Protein AF-A0A096PC11-F1 (afdb_monomer_lite)

Radius of gyration: 23.63 Å; chains: 1; bounding box: 57×38×66 Å

Foldseek 3Di:
DDDDDDDDDPPDDPVNVVPADWDADPPPRDTHRDPVVSLVCCCPPFVAASPPRDTDPDNLVSLVVVLVVPDFDDAALQDRDTHSFPLRSQVCQQVLVDPLSRHPVLLLVLVVVCCVVPNDPPDDSPAWDAQPQPRDTDRGPSVVRSVCSRVVTPRDPVVVVSSVVSSNVPSVSSVVSPD

Secondary structure (DSSP, 8-state):
---------TTS-TTHHHHS--EEPTTT--EESSHHHHHHHHHHHH-B-TTT--B-SSHHHHHHHHGGGS---EEPSSSS-EESSHHHHHHHHHTT--TT---HHHHHHHHHHHHHHHSPTT---SS-EEPTTT--EESSHHHHHHHHTTSSS---GGGTHHHHHHHHHTHHHHHTT--

Structure (mmCIF, N/CA/C/O backbone):
data_AF-A0A096PC11-F1
#
_entry.id   AF-A0A096PC11-F1
#
loop_
_atom_site.group_PDB
_atom_site.id
_atom_site.type_symbol
_atom_site.label_atom_id
_atom_site.label_alt_id
_atom_site.label_comp_id
_atom_site.label_asym_id
_atom_site.label_entity_id
_atom_site.label_seq_id
_atom_site.pdbx_PDB_ins_code
_atom_site.Cartn_x
_atom_site.Cartn_y
_atom_site.Cartn_z
_atom_site.occupancy
_atom_site.B_iso_or_equiv
_atom_site.auth_seq_id
_atom_site.auth_comp_id
_atom_site.auth_asym_id
_atom_site.auth_atom_id
_atom_site.pdbx_PDB_model_num
ATOM 1 N N . MET A 1 1 ? 15.562 22.920 -43.247 1.00 35.09 1 MET A N 1
ATOM 2 C CA . MET A 1 1 ? 14.983 22.730 -41.903 1.00 35.09 1 MET A CA 1
ATOM 3 C C . MET A 1 1 ? 15.753 21.603 -41.259 1.00 35.09 1 MET A C 1
ATOM 5 O O . MET A 1 1 ? 15.585 20.457 -41.646 1.00 35.09 1 MET A O 1
ATOM 9 N N . SER A 1 2 ? 16.701 21.979 -40.410 1.00 31.19 2 SER A N 1
ATOM 10 C CA . SER A 1 2 ? 17.560 21.068 -39.664 1.00 31.19 2 SER A CA 1
ATOM 11 C C . SER A 1 2 ? 16.763 20.486 -38.502 1.00 31.19 2 SER A C 1
ATOM 13 O O . SER A 1 2 ? 16.150 21.254 -37.764 1.00 31.19 2 SER A O 1
ATOM 15 N N . LEU A 1 3 ? 16.790 19.168 -38.327 1.00 34.38 3 LEU A N 1
ATOM 16 C CA . LEU A 1 3 ? 16.501 18.552 -37.038 1.00 34.38 3 LEU A CA 1
ATOM 17 C C . LEU A 1 3 ? 17.812 17.960 -36.531 1.00 34.38 3 LEU A C 1
ATOM 19 O O . LEU A 1 3 ? 18.475 17.182 -37.212 1.00 34.38 3 LEU A O 1
ATOM 23 N N . LEU A 1 4 ? 18.218 18.489 -35.384 1.00 32.38 4 LEU A N 1
ATOM 24 C CA . LEU A 1 4 ? 19.452 18.218 -34.672 1.00 32.38 4 LEU A CA 1
ATOM 25 C C . LEU A 1 4 ? 19.308 16.852 -33.992 1.00 32.38 4 LEU A C 1
ATOM 27 O O . LEU A 1 4 ? 18.490 16.716 -33.089 1.00 32.38 4 LEU A O 1
ATOM 31 N N . PHE A 1 5 ? 20.089 15.857 -34.411 1.00 37.19 5 PHE A N 1
ATOM 32 C CA . PHE A 1 5 ? 20.349 14.693 -33.568 1.00 37.19 5 PHE A CA 1
ATOM 33 C C . PHE A 1 5 ? 21.411 15.112 -32.552 1.00 37.19 5 PHE A C 1
ATOM 35 O O . PHE A 1 5 ? 22.523 15.487 -32.935 1.00 37.19 5 PHE A O 1
ATOM 42 N N . SER A 1 6 ? 21.037 15.152 -31.272 1.00 39.84 6 SER A N 1
ATOM 43 C CA . SER A 1 6 ? 21.969 15.463 -30.190 1.00 39.84 6 SER A CA 1
ATOM 44 C C . SER A 1 6 ? 23.099 14.434 -30.152 1.00 39.84 6 SER A C 1
ATOM 46 O O . SER A 1 6 ? 22.879 13.230 -30.167 1.00 39.84 6 SER A O 1
ATOM 48 N N . SER A 1 7 ? 24.307 14.983 -30.127 1.00 38.22 7 SER A N 1
ATOM 49 C CA . SER A 1 7 ? 25.635 14.389 -29.985 1.00 38.22 7 SER A CA 1
ATOM 50 C C . SER A 1 7 ? 25.741 13.088 -29.172 1.00 38.22 7 SER A C 1
ATOM 52 O O . SER A 1 7 ? 25.658 13.125 -27.945 1.00 38.22 7 SER A O 1
ATOM 54 N N . MET A 1 8 ? 26.098 11.985 -29.840 1.00 49.53 8 MET A N 1
ATOM 55 C CA . MET A 1 8 ? 26.862 10.887 -29.227 1.00 49.53 8 MET A CA 1
ATOM 56 C C . MET A 1 8 ? 28.329 11.324 -29.057 1.00 49.53 8 MET A C 1
ATOM 58 O O . MET A 1 8 ? 28.911 11.947 -29.948 1.00 49.53 8 MET A O 1
ATOM 62 N N . SER A 1 9 ? 28.903 11.052 -27.883 1.00 42.16 9 SER A N 1
ATOM 63 C CA . SER A 1 9 ? 30.274 11.424 -27.496 1.00 42.16 9 SER A CA 1
ATOM 64 C C . SER A 1 9 ? 31.334 10.715 -28.373 1.00 42.16 9 SER A C 1
ATOM 66 O O . SER A 1 9 ? 31.112 9.564 -28.748 1.00 42.16 9 SER A O 1
ATOM 68 N N . PRO A 1 10 ? 32.497 11.322 -28.706 1.00 50.12 10 PRO A N 1
ATOM 69 C CA . PRO A 1 10 ? 33.380 10.848 -29.784 1.00 50.12 10 PRO A CA 1
ATOM 70 C C . PRO A 1 10 ? 34.275 9.637 -29.454 1.00 50.12 10 PRO A C 1
ATOM 72 O O . PRO A 1 10 ? 35.307 9.466 -30.100 1.00 50.12 10 PRO A O 1
ATOM 75 N N . THR A 1 11 ? 33.950 8.813 -28.455 1.00 47.25 11 THR A N 1
ATOM 76 C CA . THR A 1 11 ? 34.829 7.705 -28.020 1.00 47.25 11 THR A CA 1
ATOM 77 C C . THR A 1 11 ? 34.163 6.332 -27.955 1.00 47.25 11 THR A C 1
ATOM 79 O O . THR A 1 11 ? 34.710 5.444 -27.313 1.00 47.25 11 THR A O 1
ATOM 82 N N . HIS A 1 12 ? 33.027 6.123 -28.624 1.00 54.41 12 HIS A N 1
ATOM 83 C CA . HIS A 1 12 ? 32.499 4.773 -28.853 1.00 54.41 12 HIS A CA 1
ATOM 84 C C . HIS A 1 12 ? 32.861 4.347 -30.284 1.00 54.41 12 HIS A C 1
ATOM 86 O O . HIS A 1 12 ? 32.338 4.901 -31.251 1.00 54.41 12 HIS A O 1
ATOM 92 N N . ASP A 1 13 ? 33.863 3.474 -30.418 1.00 57.19 13 ASP A N 1
ATOM 93 C CA . ASP A 1 13 ? 34.426 3.043 -31.704 1.00 57.19 13 ASP A CA 1
ATOM 94 C C . ASP A 1 13 ? 33.357 2.318 -32.544 1.00 57.19 13 ASP A C 1
ATOM 96 O O . ASP A 1 13 ? 32.661 1.433 -32.054 1.00 57.19 13 ASP A O 1
ATOM 100 N N . LEU A 1 14 ? 33.224 2.676 -33.824 1.00 58.94 14 LEU A N 1
ATOM 101 C CA . LEU A 1 14 ? 32.247 2.084 -34.748 1.00 58.94 14 LEU A CA 1
ATOM 102 C C . LEU A 1 14 ? 32.460 0.571 -34.924 1.00 58.94 14 LEU A C 1
ATOM 104 O O . LEU A 1 14 ? 31.511 -0.146 -35.228 1.00 58.94 14 LEU A O 1
ATOM 108 N N . ASN A 1 15 ? 33.688 0.087 -34.709 1.00 57.97 15 ASN A N 1
ATOM 109 C CA . ASN A 1 15 ? 33.984 -1.346 -34.706 1.00 57.97 15 ASN A CA 1
ATOM 110 C C . ASN A 1 15 ? 33.297 -2.088 -33.548 1.00 57.97 15 ASN A C 1
ATOM 112 O O . ASN A 1 15 ? 32.909 -3.235 -33.725 1.00 57.97 15 ASN A O 1
ATOM 116 N N . HIS A 1 16 ? 33.080 -1.430 -32.406 1.00 57.25 16 HIS A N 1
ATOM 117 C CA . HIS A 1 16 ? 32.435 -2.024 -31.230 1.00 57.25 16 HIS A CA 1
ATOM 118 C C . HIS A 1 16 ? 30.974 -2.407 -31.536 1.00 57.25 16 HIS A C 1
ATOM 120 O O . HIS A 1 16 ? 30.558 -3.532 -31.295 1.00 57.25 16 HIS A O 1
ATOM 126 N N . HIS A 1 17 ? 30.242 -1.528 -32.234 1.00 61.47 17 HIS A N 1
ATOM 127 C CA . HIS A 1 17 ? 28.864 -1.784 -32.680 1.00 61.47 17 HIS A CA 1
ATOM 128 C C . HIS A 1 17 ? 28.708 -2.915 -33.712 1.00 61.47 17 HIS A C 1
ATOM 130 O O . HIS A 1 17 ? 27.591 -3.360 -33.964 1.00 61.47 17 HIS A O 1
ATOM 136 N N . LEU A 1 18 ? 29.789 -3.326 -34.383 1.00 64.44 18 LEU A N 1
ATOM 137 C CA . LEU A 1 18 ? 29.753 -4.370 -35.414 1.00 64.44 18 LEU A CA 1
ATOM 138 C C . LEU A 1 18 ? 30.155 -5.749 -34.875 1.00 64.44 18 LEU A C 1
ATOM 140 O O . LEU A 1 18 ? 29.912 -6.749 -35.552 1.00 64.44 18 LEU A O 1
ATOM 144 N N . GLU A 1 19 ? 30.785 -5.797 -33.701 1.00 64.19 19 GLU A N 1
ATOM 145 C CA . GLU A 1 19 ? 31.333 -7.018 -33.100 1.00 64.19 19 GLU A CA 1
ATOM 146 C C . GLU A 1 19 ? 30.508 -7.526 -31.907 1.00 64.19 19 GLU A C 1
ATOM 148 O O . GLU A 1 19 ? 30.650 -8.691 -31.534 1.00 64.19 19 GLU A O 1
ATOM 153 N N . GLU A 1 20 ? 29.618 -6.701 -31.350 1.00 66.81 20 GLU A N 1
ATOM 154 C CA . GLU A 1 20 ? 28.841 -7.023 -30.152 1.00 66.81 20 GLU A CA 1
ATOM 155 C C . GLU A 1 20 ? 27.333 -7.071 -30.407 1.00 66.81 20 GLU A C 1
ATOM 157 O O . GLU A 1 20 ? 26.779 -6.301 -31.194 1.00 66.81 20 GLU A O 1
ATOM 162 N N . ASP A 1 21 ? 26.667 -7.999 -29.716 1.00 74.50 21 ASP A N 1
ATOM 163 C CA . ASP A 1 21 ? 25.210 -8.085 -29.694 1.00 74.50 21 ASP A CA 1
ATOM 164 C C . ASP A 1 21 ? 24.670 -7.029 -28.721 1.00 74.50 21 ASP A C 1
ATOM 166 O O . ASP A 1 21 ? 25.084 -6.975 -27.565 1.00 74.50 21 ASP A O 1
ATOM 170 N N . HIS A 1 22 ? 23.743 -6.194 -29.190 1.00 81.56 22 HIS A N 1
ATOM 171 C CA . HIS A 1 22 ? 23.091 -5.170 -28.376 1.00 81.56 22 HIS A CA 1
ATOM 172 C C . HIS A 1 22 ? 21.658 -5.568 -28.036 1.00 81.56 22 HIS A C 1
ATOM 174 O O . HIS A 1 22 ? 20.943 -6.158 -28.850 1.00 81.56 22 HIS A O 1
ATOM 180 N N . ASN A 1 23 ? 21.200 -5.148 -26.861 1.00 86.50 23 ASN A N 1
ATOM 181 C CA . ASN A 1 23 ? 19.835 -5.361 -26.410 1.00 86.50 23 ASN A CA 1
ATOM 182 C C . ASN A 1 23 ? 18.986 -4.134 -26.752 1.00 86.50 23 ASN A C 1
ATOM 184 O O . ASN A 1 23 ? 19.264 -3.029 -26.294 1.00 86.50 23 ASN A O 1
ATOM 188 N N . ALA A 1 24 ? 17.963 -4.317 -27.585 1.00 89.31 24 ALA A N 1
ATOM 189 C CA . ALA A 1 24 ? 17.055 -3.240 -27.961 1.00 89.31 24 ALA A CA 1
ATOM 190 C C . ALA A 1 24 ? 15.876 -3.163 -26.986 1.00 89.31 24 ALA A C 1
ATOM 192 O O . ALA A 1 24 ? 15.179 -4.160 -26.776 1.00 89.31 24 ALA A O 1
ATOM 193 N N . CYS A 1 25 ? 15.591 -1.972 -26.464 1.00 90.69 25 CYS A N 1
ATOM 194 C CA . CYS A 1 25 ? 14.322 -1.718 -25.798 1.00 90.69 25 CYS A CA 1
ATOM 195 C C . CYS A 1 25 ? 13.184 -1.815 -26.819 1.00 90.69 25 CYS A C 1
ATOM 197 O O . CYS A 1 25 ? 13.173 -1.112 -27.829 1.00 90.69 25 CYS A O 1
ATOM 199 N N . LEU A 1 26 ? 12.199 -2.672 -26.554 1.00 88.75 26 LEU A N 1
ATOM 200 C CA . LEU A 1 26 ? 11.102 -2.921 -27.493 1.00 88.75 26 LEU A CA 1
ATOM 201 C C . LEU A 1 26 ? 10.093 -1.763 -27.572 1.00 88.75 26 LEU A C 1
ATOM 203 O O . LEU A 1 26 ? 9.366 -1.662 -28.558 1.00 88.75 26 LEU A O 1
ATOM 207 N N . GLU A 1 27 ? 10.058 -0.891 -26.562 1.00 90.38 27 GLU A N 1
ATOM 208 C CA . GLU A 1 27 ? 9.132 0.244 -26.496 1.00 90.38 27 GLU A CA 1
ATOM 209 C C . GLU A 1 27 ? 9.688 1.498 -27.197 1.00 90.38 27 GLU A C 1
ATOM 211 O O . GLU A 1 27 ? 8.942 2.202 -27.882 1.00 90.38 27 GLU A O 1
ATOM 216 N N . CYS A 1 28 ? 10.994 1.780 -27.082 1.00 92.62 28 CYS A N 1
ATOM 217 C CA . CYS A 1 28 ? 11.612 2.988 -27.655 1.00 92.62 28 CYS A CA 1
ATOM 218 C C . CYS A 1 28 ? 12.713 2.739 -28.703 1.00 92.62 28 CYS A C 1
ATOM 220 O O . CYS A 1 28 ? 13.148 3.691 -29.353 1.00 92.62 28 CYS A O 1
ATOM 222 N N . ASN A 1 29 ? 13.123 1.485 -28.926 1.00 89.62 29 ASN A N 1
ATOM 223 C CA . ASN A 1 29 ? 14.236 1.072 -29.797 1.00 89.62 29 ASN A CA 1
ATOM 224 C C . ASN A 1 29 ? 15.610 1.651 -29.415 1.00 89.62 29 ASN A C 1
ATOM 226 O O . ASN A 1 29 ? 16.510 1.706 -30.254 1.00 89.62 29 ASN A O 1
ATOM 230 N N . GLU A 1 30 ? 15.781 2.097 -28.171 1.00 89.19 30 GLU A N 1
ATOM 231 C CA . GLU A 1 30 ? 17.099 2.443 -27.640 1.00 89.19 30 GLU A CA 1
ATOM 232 C C . GLU A 1 30 ? 17.940 1.174 -27.448 1.00 89.19 30 GLU A C 1
ATOM 234 O O . GLU A 1 30 ? 17.401 0.105 -27.155 1.00 89.19 30 GLU A O 1
ATOM 239 N N . MET A 1 31 ? 19.248 1.280 -27.685 1.00 89.00 31 MET A N 1
ATOM 240 C CA . MET A 1 31 ? 20.163 0.139 -27.714 1.00 89.00 31 MET A CA 1
ATOM 241 C C . MET A 1 31 ? 21.068 0.163 -26.489 1.00 89.00 31 MET A C 1
ATOM 243 O O . MET A 1 31 ? 21.713 1.177 -26.222 1.00 89.00 31 MET A O 1
ATOM 247 N N . PHE A 1 32 ? 21.167 -0.973 -25.811 1.00 89.12 32 PHE A N 1
ATOM 248 C CA . PHE A 1 32 ? 21.966 -1.158 -24.605 1.00 89.12 32 PHE A CA 1
ATOM 249 C C . PHE A 1 32 ? 23.045 -2.212 -24.832 1.00 89.12 32 PHE A C 1
ATOM 251 O O . PHE A 1 32 ? 22.866 -3.150 -25.616 1.00 89.12 32 PHE A O 1
ATOM 258 N N . TYR A 1 33 ? 24.183 -2.023 -24.166 1.00 84.06 33 TYR A N 1
ATOM 259 C CA . TYR A 1 33 ? 25.327 -2.924 -24.266 1.00 84.06 33 TYR A CA 1
ATOM 260 C C . TYR A 1 33 ? 25.025 -4.273 -23.609 1.00 84.06 33 TYR A C 1
ATOM 262 O O . TYR A 1 33 ? 25.202 -5.316 -24.232 1.00 84.06 33 TYR A O 1
ATOM 270 N N . ASP A 1 34 ? 24.500 -4.255 -22.386 1.00 85.56 34 ASP A N 1
ATOM 271 C CA . ASP A 1 34 ? 24.142 -5.452 -21.635 1.00 85.56 34 ASP A CA 1
ATOM 272 C C . ASP A 1 34 ? 22.662 -5.470 -21.223 1.00 85.56 34 ASP A C 1
ATOM 274 O O . ASP A 1 34 ? 21.895 -4.531 -21.452 1.00 85.56 34 ASP A O 1
ATOM 278 N N . GLU A 1 35 ? 22.233 -6.626 -20.714 1.00 88.62 35 GLU A N 1
ATOM 279 C CA . GLU A 1 35 ? 20.851 -6.864 -20.294 1.00 88.62 35 GLU A CA 1
ATOM 280 C C . GLU A 1 35 ? 20.506 -6.102 -19.004 1.00 88.62 35 GLU A C 1
ATOM 282 O O . GLU A 1 35 ? 19.355 -5.713 -18.825 1.00 88.62 35 GLU A O 1
ATOM 287 N N . GLU A 1 36 ? 21.480 -5.855 -18.121 1.00 90.69 36 GLU A N 1
ATOM 288 C CA . GLU A 1 36 ? 21.270 -5.123 -16.864 1.00 90.69 36 GLU A CA 1
ATOM 289 C C . GLU A 1 36 ? 20.941 -3.650 -17.135 1.00 90.69 36 GLU A C 1
ATOM 291 O O . GLU A 1 36 ? 19.967 -3.136 -16.578 1.00 90.69 36 GLU A O 1
ATOM 296 N N . ASP A 1 37 ? 21.659 -3.013 -18.062 1.00 91.94 37 ASP A N 1
ATOM 297 C CA . ASP A 1 37 ? 21.386 -1.657 -18.535 1.00 91.94 37 ASP A CA 1
ATOM 298 C C . ASP A 1 37 ? 20.005 -1.556 -19.201 1.00 91.94 37 ASP A C 1
ATOM 300 O O . ASP A 1 37 ? 19.251 -0.619 -18.923 1.00 91.94 37 ASP A O 1
ATOM 304 N N . LEU A 1 38 ? 19.625 -2.536 -20.035 1.00 93.44 38 LEU A N 1
ATOM 305 C CA . LEU A 1 38 ? 18.280 -2.579 -20.623 1.00 93.44 38 LEU A CA 1
ATOM 306 C C . LEU A 1 38 ? 17.197 -2.745 -19.545 1.00 93.44 38 LEU A C 1
ATOM 308 O O . LEU A 1 38 ? 16.161 -2.085 -19.608 1.00 93.44 38 LEU A O 1
ATOM 312 N N . ILE A 1 39 ? 17.404 -3.626 -18.561 1.00 91.88 39 ILE A N 1
ATOM 313 C CA . ILE A 1 39 ? 16.440 -3.836 -17.472 1.00 91.88 39 ILE A CA 1
ATOM 314 C C . ILE A 1 39 ? 16.272 -2.551 -16.665 1.00 91.88 39 ILE A C 1
ATOM 316 O O . ILE A 1 39 ? 15.136 -2.169 -16.383 1.00 91.88 39 ILE A O 1
ATOM 320 N N . GLN A 1 40 ? 17.368 -1.877 -16.314 1.00 93.25 40 GLN A N 1
ATOM 321 C CA . GLN A 1 40 ? 17.313 -0.625 -15.564 1.00 93.25 40 GLN A CA 1
ATOM 322 C C . GLN A 1 40 ? 16.612 0.477 -16.369 1.00 93.25 40 GLN A C 1
ATOM 324 O O . GLN A 1 40 ? 15.746 1.168 -15.833 1.00 93.25 40 GLN A O 1
ATOM 329 N N . HIS A 1 41 ? 16.898 0.589 -17.670 1.00 94.25 41 HIS A N 1
ATOM 330 C CA . HIS A 1 41 ? 16.165 1.481 -18.573 1.00 94.25 41 HIS A CA 1
ATOM 331 C C . HIS A 1 41 ? 14.665 1.179 -18.590 1.00 94.25 41 HIS A C 1
ATOM 333 O O . HIS A 1 41 ? 13.846 2.080 -18.424 1.00 94.25 41 HIS A O 1
ATOM 339 N N . ASP A 1 42 ? 14.281 -0.085 -18.755 1.00 94.69 42 ASP A N 1
ATOM 340 C CA . ASP A 1 42 ? 12.875 -0.478 -18.797 1.00 94.69 42 ASP A CA 1
ATOM 341 C C . ASP A 1 42 ? 12.160 -0.206 -17.459 1.00 94.69 42 ASP A C 1
ATOM 343 O O . ASP A 1 42 ? 10.971 0.127 -17.458 1.00 94.69 42 ASP A O 1
ATOM 347 N N . VAL A 1 43 ? 12.858 -0.315 -16.324 1.00 94.56 43 VAL A N 1
ATOM 348 C CA . VAL A 1 43 ? 12.349 0.072 -14.997 1.00 94.56 43 VAL A CA 1
ATOM 349 C C . VAL A 1 43 ? 12.115 1.584 -14.932 1.00 94.56 43 VAL A C 1
ATOM 351 O O . VAL A 1 43 ? 11.007 2.009 -14.605 1.00 94.56 43 VAL A O 1
ATOM 354 N N . ASP A 1 44 ? 13.110 2.393 -15.291 1.00 94.06 44 ASP A N 1
ATOM 355 C CA . ASP A 1 44 ? 13.080 3.847 -15.088 1.00 94.06 44 ASP A CA 1
ATOM 356 C C . ASP A 1 44 ? 12.226 4.593 -16.123 1.00 94.06 44 ASP A C 1
ATOM 358 O O . ASP A 1 44 ? 11.560 5.582 -15.805 1.00 94.06 44 ASP A O 1
ATOM 362 N N . VAL A 1 45 ? 12.241 4.133 -17.375 1.00 94.94 45 VAL A N 1
ATOM 363 C CA . VAL A 1 45 ? 11.609 4.814 -18.516 1.00 94.94 45 VAL A CA 1
ATOM 364 C C . VAL A 1 45 ? 10.241 4.221 -18.836 1.00 94.94 45 VAL A C 1
ATOM 366 O O . VAL A 1 45 ? 9.319 4.952 -19.210 1.00 94.94 45 VAL A O 1
ATOM 369 N N . HIS A 1 46 ? 10.083 2.908 -18.670 1.00 95.25 46 HIS A N 1
ATOM 370 C CA . HIS A 1 46 ? 8.874 2.183 -19.068 1.00 95.25 46 HIS A CA 1
ATOM 371 C C . HIS A 1 46 ? 8.112 1.556 -17.889 1.00 95.25 46 HIS A C 1
ATOM 373 O O . HIS A 1 46 ? 7.071 0.931 -18.099 1.00 95.25 46 HIS A O 1
ATOM 379 N N . ASN A 1 47 ? 8.563 1.760 -16.644 1.00 96.38 47 ASN A N 1
ATOM 380 C CA . ASN A 1 47 ? 7.976 1.181 -15.429 1.00 96.38 47 ASN A CA 1
ATOM 381 C C . ASN A 1 47 ? 7.759 -0.336 -15.550 1.00 96.38 47 ASN A C 1
ATOM 383 O O . ASN A 1 47 ? 6.697 -0.866 -15.198 1.00 96.38 47 ASN A O 1
ATOM 387 N N . ARG A 1 48 ? 8.745 -1.052 -16.084 1.00 96.00 48 ARG A N 1
ATOM 388 C CA . ARG A 1 48 ? 8.706 -2.505 -16.206 1.00 96.00 48 ARG A CA 1
ATOM 389 C C . ARG A 1 48 ? 9.141 -3.163 -14.907 1.00 96.00 48 ARG A C 1
ATOM 391 O O . ARG A 1 48 ? 10.174 -2.832 -14.347 1.00 96.00 48 ARG A O 1
ATOM 398 N N . CYS A 1 49 ? 8.392 -4.161 -14.458 1.00 95.31 49 CYS A N 1
ATOM 399 C CA . CYS A 1 49 ? 8.793 -4.969 -13.318 1.00 95.31 49 CYS A CA 1
ATOM 400 C C . CYS A 1 49 ? 10.018 -5.827 -13.668 1.00 95.31 49 CYS A C 1
ATOM 402 O O . CYS A 1 49 ? 9.925 -6.643 -14.589 1.00 95.31 49 CYS A O 1
ATOM 404 N N . PRO A 1 50 ? 11.127 -5.735 -12.915 1.00 93.62 50 PRO A N 1
ATOM 405 C CA . PRO A 1 50 ? 12.333 -6.511 -13.190 1.00 93.62 50 PRO A CA 1
ATOM 406 C C . PRO A 1 50 ? 12.130 -8.007 -12.910 1.00 93.62 50 PRO A C 1
ATOM 408 O O . PRO A 1 50 ? 12.806 -8.849 -13.491 1.00 93.62 50 PRO A O 1
ATOM 411 N N . THR A 1 51 ? 11.164 -8.372 -12.057 1.00 93.81 51 THR A N 1
ATOM 412 C CA . THR A 1 51 ? 10.887 -9.772 -11.702 1.00 93.81 51 THR A CA 1
ATOM 413 C C . THR A 1 51 ? 9.979 -10.479 -12.705 1.00 93.81 51 THR A C 1
ATOM 415 O O . THR A 1 51 ? 10.259 -11.610 -13.095 1.00 93.81 51 THR A O 1
ATOM 418 N N . CYS A 1 52 ? 8.868 -9.854 -13.109 1.00 94.69 52 CYS A N 1
ATOM 419 C CA . CYS A 1 52 ? 7.875 -10.496 -13.981 1.00 94.69 52 CYS A CA 1
ATOM 420 C C . CYS A 1 52 ? 7.725 -9.849 -15.359 1.00 94.69 52 CYS A C 1
ATOM 422 O O . CYS A 1 52 ? 6.873 -10.278 -16.136 1.00 94.69 52 CYS A O 1
ATOM 424 N N . GLN A 1 53 ? 8.544 -8.841 -15.668 1.00 92.38 53 GLN A N 1
ATOM 425 C CA . GLN A 1 53 ? 8.632 -8.200 -16.981 1.00 92.38 53 GLN A CA 1
ATOM 426 C C . GLN A 1 53 ? 7.355 -7.472 -17.431 1.00 92.38 53 GLN A C 1
ATOM 428 O O . GLN A 1 53 ? 7.221 -7.090 -18.592 1.00 92.38 53 GLN A O 1
ATOM 433 N N . ARG A 1 54 ? 6.403 -7.273 -16.514 1.00 95.19 54 ARG A N 1
ATOM 434 C CA . ARG A 1 54 ? 5.147 -6.568 -16.768 1.00 95.19 54 ARG A CA 1
ATOM 435 C C . ARG A 1 54 ? 5.351 -5.056 -16.705 1.00 95.19 54 ARG A C 1
ATOM 437 O O . ARG A 1 54 ? 5.952 -4.570 -15.756 1.00 95.19 54 ARG A O 1
ATOM 444 N N . PHE A 1 55 ? 4.783 -4.333 -17.663 1.00 94.94 55 PHE A N 1
ATOM 445 C CA . PHE A 1 55 ? 4.778 -2.870 -17.696 1.00 94.94 55 PHE A CA 1
ATOM 446 C C . PHE A 1 55 ? 3.626 -2.269 -16.882 1.00 94.94 55 PHE A C 1
ATOM 448 O O . PHE A 1 55 ? 2.556 -2.879 -16.747 1.00 94.94 55 PHE A O 1
ATOM 455 N N . PHE A 1 56 ? 3.850 -1.061 -16.366 1.00 95.31 56 PHE A N 1
ATOM 456 C CA . PHE A 1 56 ? 2.890 -0.290 -15.581 1.00 95.31 56 PHE A CA 1
ATOM 457 C C . PHE A 1 56 ? 2.780 1.149 -16.096 1.00 95.31 56 PHE A C 1
ATOM 459 O O . PHE A 1 56 ? 3.742 1.740 -16.571 1.00 95.31 56 PHE A O 1
ATOM 466 N N . ASP A 1 57 ? 1.601 1.750 -15.947 1.00 95.31 57 ASP A N 1
ATOM 467 C CA . ASP A 1 57 ? 1.356 3.110 -16.449 1.00 95.31 57 ASP A CA 1
ATOM 468 C C . ASP A 1 57 ? 1.990 4.211 -15.572 1.00 95.31 57 ASP A C 1
ATOM 470 O O . ASP A 1 57 ? 1.951 5.389 -15.926 1.00 95.31 57 ASP A O 1
ATOM 474 N N . SER A 1 58 ? 2.530 3.861 -14.397 1.00 93.00 58 SER A N 1
ATOM 475 C CA . SER A 1 58 ? 3.198 4.811 -13.502 1.00 93.00 58 SER A CA 1
ATOM 476 C C . SER A 1 58 ? 4.238 4.143 -12.588 1.00 93.00 58 SER A C 1
ATOM 478 O O . SER A 1 58 ? 4.056 2.974 -12.220 1.00 93.00 58 SER A O 1
ATOM 480 N N . PRO A 1 59 ? 5.265 4.891 -12.128 1.00 90.19 59 PRO A N 1
ATOM 481 C CA . PRO A 1 59 ? 6.264 4.379 -11.185 1.00 90.19 59 PRO A CA 1
ATOM 482 C C . PRO A 1 59 ? 5.643 3.892 -9.870 1.00 90.19 59 PRO A C 1
ATOM 484 O O . PRO A 1 59 ? 5.993 2.837 -9.349 1.00 90.19 59 PRO A O 1
ATOM 487 N N . SER A 1 60 ? 4.646 4.617 -9.348 1.00 86.75 60 SER A N 1
ATOM 488 C CA . SER A 1 60 ? 3.952 4.236 -8.111 1.00 86.75 60 SER A CA 1
ATOM 489 C C . SER A 1 60 ? 3.185 2.918 -8.248 1.00 86.75 60 SER A C 1
ATOM 491 O O . SER A 1 60 ? 3.070 2.164 -7.280 1.00 86.75 60 SER A O 1
ATOM 493 N N . ASN A 1 61 ? 2.656 2.617 -9.438 1.00 88.94 61 ASN A N 1
ATOM 494 C CA . ASN A 1 61 ? 1.992 1.342 -9.699 1.00 88.94 61 ASN A CA 1
ATOM 495 C C . ASN A 1 61 ? 3.001 0.191 -9.788 1.00 88.94 61 ASN A C 1
ATOM 497 O O . ASN A 1 61 ? 2.715 -0.877 -9.248 1.00 88.94 61 ASN A O 1
ATOM 501 N N . LEU A 1 62 ? 4.168 0.416 -10.404 1.00 92.94 62 LEU A N 1
ATOM 502 C CA . LEU A 1 62 ? 5.265 -0.554 -10.421 1.00 92.94 62 LEU A CA 1
ATOM 503 C C . LEU A 1 62 ? 5.752 -0.863 -8.997 1.00 92.94 62 LEU A C 1
ATOM 505 O O . LEU A 1 62 ? 5.708 -2.018 -8.584 1.00 92.94 62 LEU A O 1
ATOM 509 N N . MET A 1 63 ? 6.106 0.159 -8.215 1.00 87.75 63 MET A N 1
ATOM 510 C CA . MET A 1 63 ? 6.572 0.002 -6.829 1.00 87.75 63 MET A CA 1
ATOM 511 C C . MET A 1 63 ? 5.570 -0.792 -5.974 1.00 87.75 63 MET A C 1
ATOM 513 O O . MET A 1 63 ? 5.918 -1.703 -5.224 1.00 87.75 63 MET A O 1
ATOM 517 N N . ASN A 1 64 ? 4.274 -0.491 -6.106 1.00 84.31 64 ASN A N 1
ATOM 518 C CA . ASN A 1 64 ? 3.236 -1.244 -5.401 1.00 84.31 64 ASN A CA 1
ATOM 519 C C . ASN A 1 64 ? 3.083 -2.681 -5.914 1.00 84.31 64 ASN A C 1
ATOM 521 O O . ASN A 1 64 ? 2.741 -3.571 -5.136 1.00 84.31 64 ASN A O 1
ATOM 525 N N . HIS A 1 65 ? 3.316 -2.920 -7.203 1.00 90.81 65 HIS A N 1
ATOM 526 C CA . HIS A 1 65 ? 3.289 -4.257 -7.774 1.00 90.81 65 HIS A CA 1
ATOM 527 C C . HIS A 1 65 ? 4.462 -5.117 -7.303 1.00 90.81 65 HIS A C 1
ATOM 529 O O . HIS A 1 65 ? 4.248 -6.290 -7.010 1.00 90.81 65 HIS A O 1
ATOM 535 N N . GLU A 1 66 ? 5.668 -4.566 -7.182 1.00 90.00 66 GLU A N 1
ATOM 536 C CA . GLU A 1 66 ? 6.853 -5.322 -6.756 1.00 90.00 66 GLU A CA 1
ATOM 537 C C . GLU A 1 66 ? 6.674 -5.963 -5.376 1.00 90.00 66 GLU A C 1
ATOM 539 O O . GLU A 1 66 ? 7.152 -7.071 -5.132 1.00 90.00 66 GLU A O 1
ATOM 544 N N . LYS A 1 67 ? 5.860 -5.351 -4.509 1.00 88.38 67 LYS A N 1
ATOM 545 C CA . LYS A 1 67 ? 5.453 -5.935 -3.222 1.00 88.38 67 LYS A CA 1
ATOM 546 C C . LYS A 1 67 ? 4.741 -7.288 -3.370 1.00 88.38 67 LYS A C 1
ATOM 548 O O . LYS A 1 67 ? 4.757 -8.085 -2.441 1.00 88.38 67 LYS A O 1
ATOM 553 N N . VAL A 1 68 ? 4.125 -7.594 -4.517 1.00 89.38 68 VAL A N 1
ATOM 554 C CA . VAL A 1 68 ? 3.501 -8.907 -4.793 1.00 89.38 68 VAL A CA 1
ATOM 555 C C . VAL A 1 68 ? 4.541 -10.019 -4.905 1.00 89.38 68 VAL A C 1
ATOM 557 O O . VAL A 1 68 ? 4.220 -11.178 -4.644 1.00 89.38 68 VAL A O 1
ATOM 560 N N . HIS A 1 69 ? 5.777 -9.683 -5.271 1.00 89.94 69 HIS A N 1
ATOM 561 C CA . HIS A 1 69 ? 6.890 -10.628 -5.284 1.00 89.94 69 HIS A CA 1
ATOM 562 C C . HIS A 1 69 ? 7.489 -10.857 -3.891 1.00 89.94 69 HIS A C 1
ATOM 564 O O . HIS A 1 69 ? 8.270 -11.789 -3.715 1.00 89.94 69 HIS A O 1
ATOM 570 N N . MET A 1 70 ? 7.096 -10.059 -2.894 1.00 88.31 70 MET A N 1
ATOM 571 C CA . MET A 1 70 ? 7.486 -10.262 -1.503 1.00 88.31 70 MET A CA 1
ATOM 572 C C . MET A 1 70 ? 6.616 -11.329 -0.830 1.00 88.31 70 MET A C 1
ATOM 574 O O . MET A 1 70 ? 5.442 -11.529 -1.159 1.00 88.31 70 MET A O 1
ATOM 578 N N . GLU A 1 71 ? 7.186 -12.019 0.155 1.00 87.75 71 GLU A N 1
ATOM 579 C CA . GLU A 1 71 ? 6.436 -12.972 0.968 1.00 87.75 71 GLU A CA 1
ATOM 580 C C . GLU A 1 71 ? 5.445 -12.256 1.895 1.00 87.75 71 GLU A C 1
ATOM 582 O O . GLU A 1 71 ? 5.729 -11.206 2.471 1.00 87.75 71 GLU A O 1
ATOM 587 N N . LYS A 1 72 ? 4.260 -12.850 2.073 1.00 90.25 72 LYS A N 1
ATOM 588 C CA . LYS A 1 72 ? 3.235 -12.323 2.981 1.00 90.25 72 LYS A CA 1
ATOM 589 C C . LYS A 1 72 ? 3.684 -12.478 4.431 1.00 90.25 72 LYS A C 1
ATOM 591 O O . LYS A 1 72 ? 3.772 -13.598 4.929 1.00 90.25 72 LYS A O 1
ATOM 596 N N . ASN A 1 73 ? 3.881 -11.360 5.115 1.00 87.75 73 ASN A N 1
ATOM 597 C CA . ASN A 1 73 ? 4.423 -11.296 6.472 1.00 87.75 73 ASN A CA 1
ATOM 598 C C . ASN A 1 73 ? 3.514 -10.558 7.473 1.00 87.75 73 ASN A C 1
ATOM 600 O O . ASN A 1 73 ? 3.734 -10.673 8.675 1.00 87.75 73 ASN A O 1
ATOM 604 N N . MET A 1 74 ? 2.462 -9.876 7.014 1.00 86.19 74 MET A N 1
ATOM 605 C CA . MET A 1 74 ? 1.536 -9.134 7.875 1.00 86.19 74 MET A CA 1
ATOM 606 C C . MET A 1 74 ? 0.276 -9.949 8.157 1.00 86.19 74 MET A C 1
ATOM 608 O O . MET A 1 74 ? -0.477 -10.260 7.235 1.00 86.19 74 MET A O 1
ATOM 612 N N . LYS A 1 75 ? 0.016 -10.300 9.419 1.00 87.12 75 LYS A N 1
ATOM 613 C CA . LYS A 1 75 ? -1.209 -11.013 9.808 1.00 87.12 75 LYS A CA 1
ATOM 614 C C . LYS A 1 75 ? -2.381 -10.043 9.927 1.00 87.12 75 LYS A C 1
ATOM 616 O O . LYS A 1 75 ? -2.234 -8.976 10.507 1.00 87.12 75 LYS A O 1
ATOM 621 N N . CYS A 1 76 ? -3.552 -10.442 9.432 1.00 88.12 76 CYS A N 1
ATOM 622 C CA . CYS A 1 76 ? -4.790 -9.714 9.669 1.00 88.12 76 CYS A CA 1
ATOM 623 C C . CYS A 1 76 ? -5.061 -9.563 11.166 1.00 88.12 76 CYS A C 1
ATOM 625 O O . CYS A 1 76 ? -4.944 -10.517 11.935 1.00 88.12 76 CYS A O 1
ATOM 627 N N . LEU A 1 77 ? -5.524 -8.380 11.549 1.00 81.44 77 LEU A N 1
ATOM 628 C CA . LEU A 1 77 ? -5.882 -8.057 12.927 1.00 81.44 77 LEU A CA 1
ATOM 629 C C . LEU A 1 77 ? -7.081 -8.863 13.445 1.00 81.44 77 LEU A C 1
ATOM 631 O O . LEU A 1 77 ? -7.219 -9.046 14.648 1.00 81.44 77 LEU A O 1
ATOM 635 N N . ALA A 1 78 ? -7.932 -9.360 12.542 1.00 83.50 78 ALA A N 1
ATOM 636 C CA . ALA A 1 78 ? -9.192 -10.004 12.902 1.00 83.50 78 ALA A CA 1
ATOM 637 C C . ALA A 1 78 ? -9.351 -11.426 12.334 1.00 83.50 78 ALA A C 1
ATOM 639 O O . ALA A 1 78 ? -10.353 -12.076 12.604 1.00 83.50 78 ALA A O 1
ATOM 640 N N . CYS A 1 79 ? -8.404 -11.926 11.534 1.00 88.62 79 CYS A N 1
ATOM 641 C CA . CYS A 1 79 ? -8.483 -13.266 10.945 1.00 88.62 79 CYS A CA 1
ATOM 642 C C . CYS A 1 79 ? -7.076 -13.874 10.729 1.00 88.62 79 CYS A C 1
ATOM 644 O O . CYS A 1 79 ? -6.064 -13.186 10.865 1.00 88.62 79 CYS A O 1
ATOM 646 N N . PRO A 1 80 ? -6.940 -15.170 10.408 1.00 90.19 80 PRO A N 1
ATOM 647 C CA . PRO A 1 80 ? -5.642 -15.804 10.164 1.00 90.19 80 PRO A CA 1
ATOM 648 C C . PRO A 1 80 ? -4.980 -15.425 8.826 1.00 90.19 80 PRO A C 1
ATOM 650 O O . PRO A 1 80 ? -3.876 -15.895 8.548 1.00 90.19 80 PRO A O 1
ATOM 653 N N . ARG A 1 81 ? -5.620 -14.618 7.968 1.00 93.19 81 ARG A N 1
ATOM 654 C CA . ARG A 1 81 ? -5.082 -14.271 6.643 1.00 93.19 81 ARG A CA 1
ATOM 655 C C . ARG A 1 81 ? -3.820 -13.410 6.753 1.00 93.19 81 ARG A C 1
ATOM 657 O O . ARG A 1 81 ? -3.758 -12.495 7.563 1.00 93.19 81 ARG A O 1
ATOM 664 N N . MET A 1 82 ? -2.855 -13.670 5.872 1.00 93.50 82 MET A N 1
ATOM 665 C CA . MET A 1 82 ? -1.607 -12.910 5.756 1.00 93.50 82 MET A CA 1
ATOM 666 C C . MET A 1 82 ? -1.609 -11.994 4.519 1.00 93.50 82 MET A C 1
ATOM 668 O O . MET A 1 82 ? -2.195 -12.336 3.483 1.00 93.50 82 MET A O 1
ATOM 672 N N . PHE A 1 83 ? -0.901 -10.871 4.605 1.00 92.31 83 PHE A N 1
ATOM 673 C CA . PHE A 1 83 ? -0.775 -9.822 3.593 1.00 92.31 83 PHE A CA 1
ATOM 674 C C . PHE A 1 83 ? 0.690 -9.425 3.391 1.00 92.31 83 PHE A C 1
ATOM 676 O O . PHE A 1 83 ? 1.526 -9.630 4.265 1.00 92.31 83 PHE A O 1
ATOM 683 N N . ILE A 1 84 ? 0.988 -8.878 2.214 1.00 90.69 84 ILE A N 1
ATOM 684 C CA . ILE A 1 84 ? 2.323 -8.383 1.834 1.00 90.69 84 ILE A CA 1
ATOM 685 C C . ILE A 1 84 ? 2.638 -6.995 2.419 1.00 90.69 84 ILE A C 1
ATOM 687 O O . ILE A 1 84 ? 3.788 -6.581 2.425 1.00 90.69 84 ILE A O 1
ATOM 691 N N . SER A 1 85 ? 1.618 -6.256 2.871 1.00 87.69 85 SER A N 1
ATOM 692 C CA . SER A 1 85 ? 1.751 -4.896 3.400 1.00 87.69 85 SER A CA 1
ATOM 693 C C . SER A 1 85 ? 0.589 -4.535 4.334 1.00 87.69 85 SER A C 1
ATOM 695 O O . SER A 1 85 ? -0.450 -5.212 4.338 1.00 87.69 85 SER A O 1
ATOM 697 N N . ASN A 1 86 ? 0.742 -3.450 5.103 1.00 87.62 86 ASN A N 1
ATOM 698 C CA . ASN A 1 86 ? -0.311 -2.934 5.982 1.00 87.62 86 ASN A CA 1
ATOM 699 C C . ASN A 1 86 ? -1.471 -2.362 5.166 1.00 87.62 86 ASN A C 1
ATOM 701 O O . ASN A 1 86 ? -2.635 -2.618 5.481 1.00 87.62 86 ASN A O 1
ATOM 705 N N . SER A 1 87 ? -1.163 -1.639 4.087 1.00 89.56 87 SER A N 1
ATOM 706 C CA . SER A 1 87 ? -2.170 -1.103 3.165 1.00 89.56 87 SER A CA 1
ATOM 707 C C . SER A 1 87 ? -3.048 -2.208 2.562 1.00 89.56 87 SER A C 1
ATOM 709 O O . SER A 1 87 ? -4.271 -2.078 2.542 1.00 89.56 87 SER A O 1
ATOM 711 N N . ALA A 1 88 ? -2.464 -3.340 2.153 1.00 91.62 88 ALA A N 1
ATOM 712 C CA . ALA A 1 88 ? -3.203 -4.470 1.588 1.00 91.62 88 ALA A CA 1
ATOM 713 C C . ALA A 1 88 ? -4.124 -5.152 2.614 1.00 91.62 88 ALA A C 1
ATOM 715 O O . ALA A 1 88 ? -5.253 -5.524 2.285 1.00 91.62 88 ALA A O 1
ATOM 716 N N . MET A 1 89 ? -3.665 -5.299 3.858 1.00 91.94 89 MET A N 1
ATOM 717 C CA . MET A 1 89 ? -4.497 -5.798 4.954 1.00 91.94 89 MET A CA 1
ATOM 718 C C . MET A 1 89 ? -5.651 -4.840 5.264 1.00 91.94 89 MET A C 1
ATOM 720 O O . MET A 1 89 ? -6.787 -5.286 5.429 1.00 91.94 89 MET A O 1
ATOM 724 N N . MET A 1 90 ? -5.385 -3.533 5.314 1.00 90.69 90 MET A N 1
ATOM 725 C CA . MET A 1 90 ? -6.425 -2.536 5.559 1.00 90.69 90 MET A CA 1
ATOM 726 C C . MET A 1 90 ? -7.448 -2.497 4.432 1.00 90.69 90 MET A C 1
ATOM 728 O O . MET A 1 90 ? -8.635 -2.533 4.720 1.00 90.69 90 MET A O 1
ATOM 732 N N . LEU A 1 91 ? -7.036 -2.571 3.163 1.00 93.00 91 LEU A N 1
ATOM 733 C CA . LEU A 1 91 ? -7.974 -2.718 2.044 1.00 93.00 91 LEU A CA 1
ATOM 734 C C . LEU A 1 91 ? -8.865 -3.954 2.198 1.00 93.00 91 LEU A C 1
ATOM 736 O O . LEU A 1 91 ? -10.050 -3.903 1.878 1.00 93.00 91 LEU A O 1
ATOM 740 N N . HIS A 1 92 ? -8.318 -5.077 2.661 1.00 93.44 92 HIS A N 1
ATOM 741 C CA . HIS A 1 92 ? -9.109 -6.282 2.900 1.00 93.44 92 HIS A CA 1
ATOM 742 C C . HIS A 1 92 ? -10.212 -6.061 3.944 1.00 93.44 92 HIS A C 1
ATOM 744 O O . HIS A 1 92 ? -11.349 -6.498 3.724 1.00 93.44 92 HIS A O 1
ATOM 750 N N . LEU A 1 93 ? -9.875 -5.374 5.039 1.00 91.12 93 LEU A N 1
ATOM 751 C CA . LEU A 1 93 ? -10.819 -4.987 6.081 1.00 91.12 93 LEU A CA 1
ATOM 752 C C . LEU A 1 93 ? -11.821 -3.958 5.544 1.00 91.12 93 LEU A C 1
ATOM 754 O O . LEU A 1 93 ? -13.016 -4.203 5.580 1.00 91.12 93 LEU A O 1
ATOM 758 N N . GLU A 1 94 ? -11.379 -2.849 4.959 1.00 91.56 94 GLU A N 1
ATOM 759 C CA . GLU A 1 94 ? -12.254 -1.781 4.461 1.00 91.56 94 GLU A CA 1
ATOM 760 C C . GLU A 1 94 ? -13.278 -2.271 3.422 1.00 91.56 94 GLU A C 1
ATOM 762 O O . GLU A 1 94 ? -14.423 -1.821 3.432 1.00 91.56 94 GLU A O 1
ATOM 767 N N . HIS A 1 95 ? -12.917 -3.241 2.574 1.00 93.38 95 HIS A N 1
ATOM 768 C CA . HIS A 1 95 ? -13.850 -3.861 1.623 1.00 93.38 95 HIS A CA 1
ATOM 769 C C . HIS A 1 95 ? -14.835 -4.856 2.260 1.00 93.38 95 HIS A C 1
ATOM 771 O O . HIS A 1 95 ? -15.668 -5.421 1.552 1.00 93.38 95 HIS A O 1
ATOM 777 N N . GLY A 1 96 ? -14.741 -5.115 3.566 1.00 91.25 96 GLY A N 1
ATOM 778 C CA . GLY A 1 96 ? -15.603 -6.065 4.269 1.00 91.25 96 GLY A CA 1
ATOM 779 C C . GLY A 1 96 ? -15.413 -7.505 3.793 1.00 91.25 96 GLY A C 1
ATOM 780 O O . GLY A 1 96 ? -16.340 -8.305 3.845 1.00 91.25 96 GLY A O 1
ATOM 781 N N . THR A 1 97 ? -14.219 -7.837 3.294 1.00 92.44 97 THR A N 1
ATOM 782 C CA . THR A 1 97 ? -13.898 -9.196 2.822 1.00 92.44 97 THR A CA 1
ATOM 783 C C . THR A 1 97 ? -13.311 -10.075 3.925 1.00 92.44 97 THR A C 1
ATOM 785 O O . THR A 1 97 ? -12.918 -11.214 3.663 1.00 92.44 97 THR A O 1
ATOM 788 N N . CYS A 1 98 ? -13.213 -9.544 5.147 1.00 91.81 98 CYS A N 1
ATOM 789 C CA . CYS A 1 98 ? -12.744 -10.271 6.314 1.00 9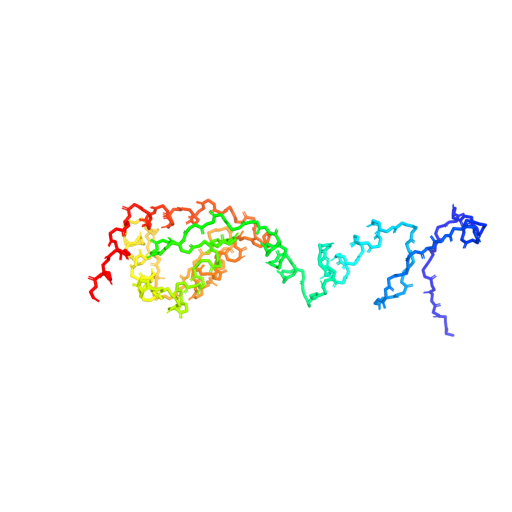1.81 98 CYS A CA 1
ATOM 790 C C . CYS A 1 98 ? -13.796 -11.265 6.794 1.00 91.81 98 CYS A C 1
ATOM 792 O O . CYS A 1 98 ? -14.952 -10.909 7.008 1.00 91.81 98 CYS A O 1
ATOM 794 N N . GLU A 1 99 ? -13.382 -12.512 6.993 1.00 90.44 99 GLU A N 1
ATOM 795 C CA . GLU A 1 99 ? -14.272 -13.581 7.454 1.00 90.44 99 GLU A CA 1
ATOM 796 C C . GLU A 1 99 ? -14.768 -13.383 8.891 1.00 90.44 99 GLU A C 1
ATOM 798 O O . GLU A 1 99 ? -15.818 -13.906 9.240 1.00 90.44 99 GLU A O 1
ATOM 803 N N . SER A 1 100 ? -14.074 -12.572 9.694 1.00 86.19 100 SER A N 1
ATOM 804 C CA . SER A 1 100 ? -14.540 -12.158 11.022 1.00 86.19 100 SER A CA 1
ATOM 805 C C . SER A 1 100 ? -15.600 -11.053 10.988 1.00 86.19 100 SER A C 1
ATOM 807 O O . SER A 1 100 ? -16.041 -10.592 12.032 1.00 86.19 100 SER A O 1
ATOM 809 N N . GLY A 1 101 ? -15.977 -10.552 9.806 1.00 85.25 101 GLY A N 1
ATOM 810 C CA . GLY A 1 101 ? -16.919 -9.439 9.666 1.00 85.25 101 GLY A CA 1
ATOM 811 C C . GLY A 1 101 ? -16.319 -8.055 9.938 1.00 85.25 101 GLY A C 1
ATOM 812 O O . GLY A 1 101 ? -17.002 -7.049 9.717 1.00 85.25 101 GLY A O 1
ATOM 813 N N . ALA A 1 102 ? -15.046 -7.979 10.348 1.00 84.81 102 ALA A N 1
ATOM 814 C CA . ALA A 1 102 ? -14.321 -6.721 10.483 1.00 84.81 102 ALA A CA 1
ATOM 815 C C . ALA A 1 102 ? -14.347 -5.938 9.160 1.00 84.81 102 ALA A C 1
ATOM 817 O O . ALA A 1 102 ? -14.042 -6.472 8.089 1.00 84.81 102 ALA A O 1
ATOM 818 N N . ASN A 1 103 ? -14.756 -4.671 9.241 1.00 87.88 103 ASN A N 1
ATOM 819 C CA . ASN A 1 103 ? -14.995 -3.824 8.079 1.00 87.88 103 ASN A CA 1
ATOM 820 C C . ASN A 1 103 ? -14.634 -2.353 8.337 1.00 87.88 103 ASN A 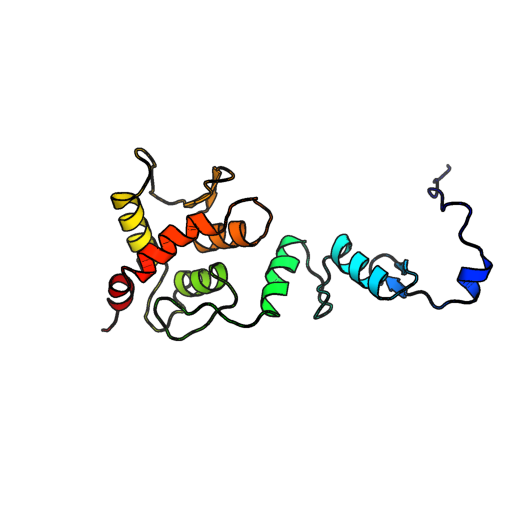C 1
ATOM 822 O O . ASN A 1 103 ? -14.216 -2.001 9.440 1.00 87.88 103 ASN A O 1
ATOM 826 N N . LEU A 1 104 ? -14.828 -1.489 7.333 1.00 84.69 104 LEU A N 1
ATOM 827 C CA . LEU A 1 104 ? -14.542 -0.053 7.430 1.00 84.69 104 LEU A CA 1
ATOM 828 C C . LEU A 1 104 ? -15.168 0.608 8.670 1.00 84.69 104 LEU A C 1
ATOM 830 O O . LEU A 1 104 ? -14.497 1.395 9.325 1.00 84.69 104 LEU A O 1
ATOM 834 N N . ARG A 1 105 ? -16.407 0.252 9.040 1.00 84.06 105 ARG A N 1
ATOM 835 C CA . ARG A 1 105 ? -17.077 0.830 10.217 1.00 84.06 105 ARG A CA 1
ATOM 836 C C . ARG A 1 105 ? -16.323 0.514 11.507 1.00 84.06 105 ARG A C 1
ATOM 838 O O . ARG A 1 105 ? -16.206 1.364 12.377 1.00 84.06 105 ARG A O 1
ATOM 845 N N . VAL A 1 106 ? -15.814 -0.712 11.631 1.00 80.81 106 VAL A N 1
ATOM 846 C CA . VAL A 1 106 ? -15.017 -1.132 12.795 1.00 80.81 106 VAL A CA 1
ATOM 847 C C . VAL A 1 106 ? -13.719 -0.334 12.857 1.00 80.81 106 VAL A C 1
ATOM 849 O O . VAL A 1 106 ? -13.364 0.167 13.915 1.00 80.81 106 VAL A O 1
ATOM 852 N N . ILE A 1 107 ? -13.049 -0.171 11.713 1.00 80.00 107 ILE A N 1
ATOM 853 C CA . ILE A 1 107 ? -11.810 0.608 11.620 1.00 80.00 107 ILE A CA 1
ATOM 854 C C . ILE A 1 107 ? -12.055 2.062 12.028 1.00 80.00 107 ILE A C 1
ATOM 856 O O . ILE A 1 107 ? -11.317 2.582 12.855 1.00 80.00 107 ILE A O 1
ATOM 860 N N . GLN A 1 108 ? -13.096 2.701 11.488 1.00 80.00 108 GLN A N 1
ATOM 861 C CA . GLN A 1 108 ? -13.438 4.088 11.810 1.00 80.00 108 GLN A CA 1
ATOM 862 C C . GLN A 1 108 ? -13.715 4.281 13.303 1.00 80.00 108 GLN A C 1
ATOM 864 O O . GLN A 1 108 ? -13.218 5.241 13.878 1.00 80.00 108 GLN A O 1
ATOM 869 N N . ASN A 1 109 ? -14.427 3.347 13.941 1.00 78.44 109 ASN A N 1
ATOM 870 C CA . ASN A 1 109 ? -14.676 3.408 15.382 1.00 78.44 109 ASN A CA 1
ATOM 871 C C . ASN A 1 109 ? -13.372 3.343 16.190 1.00 78.44 109 ASN A C 1
ATOM 873 O O . ASN A 1 109 ? -13.135 4.198 17.031 1.00 78.44 109 ASN A O 1
ATOM 877 N N . VAL A 1 110 ? -12.494 2.377 15.897 1.00 75.88 110 VAL A N 1
ATOM 878 C CA . VAL A 1 110 ? -11.224 2.230 16.633 1.00 75.88 110 VAL A CA 1
ATOM 879 C C . VAL A 1 110 ? -10.299 3.431 16.415 1.00 75.88 110 VAL A C 1
ATOM 881 O O . VAL A 1 110 ? -9.578 3.851 17.315 1.00 75.88 110 VAL A O 1
ATOM 884 N N . VAL A 1 111 ? -10.312 4.000 15.211 1.00 75.06 111 VAL A N 1
ATOM 885 C CA . VAL A 1 111 ? -9.556 5.214 14.893 1.00 75.06 111 VAL A CA 1
ATOM 886 C C . VAL A 1 111 ? -10.108 6.418 15.657 1.00 75.06 111 VAL A C 1
ATOM 888 O O . VAL A 1 111 ? -9.318 7.202 16.180 1.00 75.06 111 VAL A O 1
ATOM 891 N N . ALA A 1 112 ? -11.432 6.566 15.732 1.00 75.56 112 ALA A N 1
ATOM 892 C CA . ALA A 1 112 ? -12.070 7.634 16.495 1.00 75.56 112 ALA A CA 1
ATOM 893 C C . ALA A 1 112 ? -11.687 7.551 17.980 1.00 75.56 112 ALA A C 1
ATOM 895 O O . ALA A 1 112 ? -11.193 8.539 18.522 1.00 75.56 112 ALA A O 1
ATOM 896 N N . ASP A 1 113 ? -11.785 6.363 18.586 1.00 76.62 113 ASP A N 1
ATOM 897 C CA . ASP A 1 113 ? -11.383 6.120 19.979 1.00 76.62 113 ASP A CA 1
ATOM 898 C C . ASP A 1 113 ? -9.910 6.512 20.218 1.00 76.62 113 ASP A C 1
ATOM 900 O O . ASP A 1 113 ? -9.578 7.186 21.197 1.00 76.62 113 ASP A O 1
ATOM 904 N N . TRP A 1 114 ? -9.012 6.161 19.288 1.00 76.50 114 TRP A N 1
ATOM 905 C CA . TRP A 1 114 ? -7.597 6.532 19.383 1.00 76.50 114 TRP A CA 1
ATOM 906 C C . TRP A 1 114 ? -7.378 8.047 19.353 1.00 76.50 114 TRP A C 1
ATOM 908 O O . TRP A 1 114 ? -6.560 8.570 20.112 1.00 76.50 114 TRP A O 1
ATOM 918 N N . TYR A 1 115 ? -8.081 8.760 18.472 1.00 74.31 115 TYR A N 1
ATOM 919 C CA . TYR A 1 115 ? -7.970 10.214 18.381 1.00 74.31 115 TYR A CA 1
ATOM 920 C C . TYR A 1 115 ? -8.560 10.919 19.606 1.00 74.31 115 TYR A C 1
ATOM 922 O O . TYR A 1 115 ? -7.994 11.920 20.043 1.00 74.31 115 TYR A O 1
ATOM 930 N N . GLU A 1 116 ? -9.630 10.393 20.203 1.00 76.44 116 GLU A N 1
ATOM 931 C 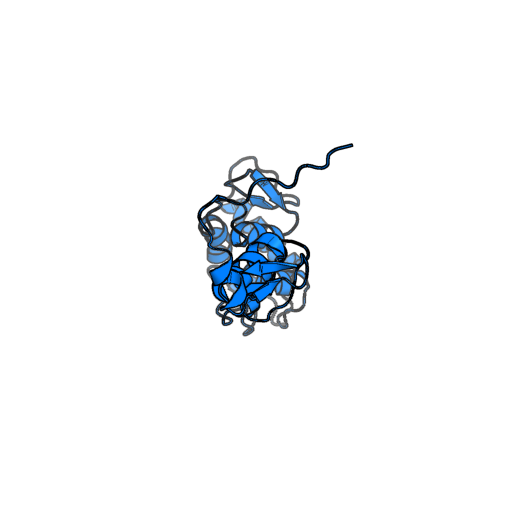CA . GLU A 1 116 ? -10.166 10.917 21.465 1.00 76.44 116 GLU A CA 1
ATOM 932 C C . GLU A 1 116 ? -9.158 10.793 22.617 1.00 76.44 116 GLU A C 1
ATOM 934 O O . GLU A 1 116 ? -9.044 11.701 23.445 1.00 76.44 116 GLU A O 1
ATOM 939 N N . GLU A 1 117 ? -8.402 9.693 22.669 1.00 76.81 117 GLU A N 1
ATOM 940 C CA . GLU A 1 117 ? -7.465 9.415 23.761 1.00 76.81 117 GLU A CA 1
ATOM 941 C C . GLU A 1 117 ? -6.075 10.048 23.552 1.00 76.81 117 GLU A C 1
ATOM 943 O O . GLU A 1 117 ? -5.466 10.549 24.502 1.00 76.81 117 GLU A O 1
ATOM 948 N N . TYR A 1 118 ? -5.567 10.048 22.316 1.00 75.44 118 TYR A N 1
ATOM 949 C CA . TYR A 1 118 ? -4.175 10.399 21.993 1.00 75.44 118 TYR A CA 1
ATOM 950 C C . TYR A 1 118 ? -4.023 11.476 20.911 1.00 75.44 118 TYR A C 1
ATOM 952 O O . TYR A 1 118 ? -2.893 11.881 20.611 1.00 75.44 118 TYR A O 1
ATOM 960 N N . GLY A 1 119 ? -5.120 11.926 20.303 1.00 70.44 119 GLY A N 1
ATOM 961 C CA . GLY A 1 119 ? -5.103 12.872 19.194 1.00 70.44 119 GLY A CA 1
ATOM 962 C C . GLY A 1 119 ? -4.624 14.275 19.592 1.00 70.44 119 GLY A C 1
ATOM 963 O O . GLY A 1 119 ? -4.769 14.706 20.740 1.00 70.44 119 GLY A O 1
ATOM 964 N N . PRO A 1 120 ? -4.034 15.030 18.649 1.00 65.69 120 PRO A N 1
ATOM 965 C CA . PRO A 1 120 ? -3.682 16.425 18.881 1.00 65.69 120 PRO A CA 1
ATOM 966 C C . PRO A 1 120 ? -4.939 17.283 19.103 1.00 65.69 120 PRO A C 1
ATOM 968 O O . PRO A 1 120 ? -5.919 17.189 18.366 1.00 65.69 120 PRO A O 1
ATOM 971 N N . ALA A 1 121 ? -4.898 18.160 20.110 1.00 62.44 121 ALA A N 1
ATOM 972 C CA . ALA A 1 121 ? -6.033 19.006 20.474 1.00 62.44 121 ALA A CA 1
ATOM 973 C C . ALA A 1 121 ? -6.470 19.935 19.322 1.00 62.44 121 ALA A C 1
ATOM 975 O O . ALA A 1 121 ? -5.654 20.678 18.776 1.00 62.44 121 ALA A O 1
ATOM 976 N N . GLY A 1 122 ? -7.774 19.946 19.015 1.00 57.81 122 GLY A N 1
ATOM 977 C CA . GLY A 1 122 ? -8.380 20.834 18.013 1.00 57.81 122 GLY A CA 1
ATOM 978 C C . GLY A 1 122 ? -8.370 20.307 16.574 1.00 57.81 122 GLY A C 1
ATOM 979 O O . GLY A 1 122 ? -8.618 21.087 15.657 1.00 57.81 122 GLY A O 1
ATOM 980 N N . HIS A 1 123 ? -8.077 19.022 16.369 1.00 59.16 123 HIS A N 1
ATOM 981 C CA . HIS A 1 123 ? -8.221 18.367 15.074 1.00 59.16 123 HIS A CA 1
ATOM 982 C C . HIS A 1 123 ? -9.671 17.876 14.904 1.00 59.16 123 HIS A C 1
ATOM 984 O O . HIS A 1 123 ? -10.225 17.248 15.801 1.00 59.16 123 HIS A O 1
ATOM 990 N N . ASP A 1 124 ? -10.302 18.225 13.783 1.00 56.19 124 ASP A N 1
ATOM 991 C CA . ASP A 1 124 ? -11.670 17.811 13.456 1.00 56.19 124 ASP A CA 1
ATOM 992 C C . ASP A 1 124 ? -11.577 16.489 12.682 1.00 56.19 124 ASP A C 1
ATOM 994 O O . ASP A 1 124 ? -10.953 16.427 11.621 1.00 56.19 124 ASP A O 1
ATOM 998 N N . HIS A 1 125 ? -12.051 15.400 13.285 1.00 60.16 125 HIS A N 1
ATOM 999 C CA . HIS A 1 125 ? -11.748 14.021 12.872 1.00 60.16 125 HIS A CA 1
ATOM 1000 C C . HIS A 1 125 ? -12.837 13.389 12.000 1.00 60.16 125 HIS A C 1
ATOM 1002 O O . HIS A 1 125 ? -12.848 12.170 11.849 1.00 60.16 125 HIS A O 1
ATOM 1008 N N . GLU A 1 126 ? -13.769 14.184 11.465 1.00 57.34 126 GLU A N 1
ATOM 1009 C C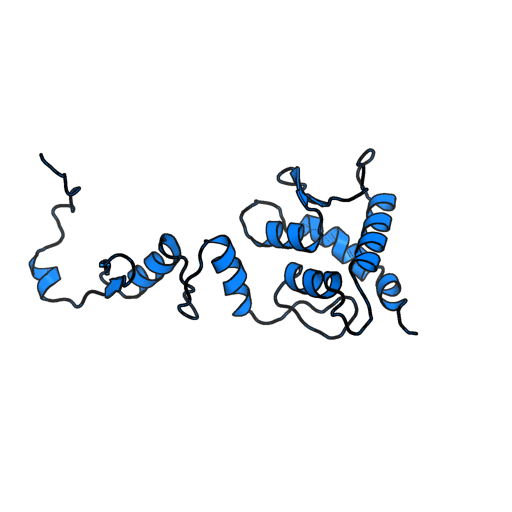A . GLU A 1 126 ? -15.024 13.620 10.964 1.00 57.34 126 GLU A CA 1
ATOM 1010 C C . GLU A 1 126 ? -14.857 12.663 9.775 1.00 57.34 126 GLU A C 1
ATOM 1012 O O . GLU A 1 126 ? -15.625 11.711 9.724 1.00 57.34 126 GLU A O 1
ATOM 1017 N N . ASP A 1 127 ? -13.848 12.794 8.896 1.00 60.44 127 ASP A N 1
ATOM 1018 C CA . ASP A 1 127 ? -13.783 11.914 7.708 1.00 60.44 127 ASP A CA 1
ATOM 1019 C C . ASP A 1 127 ? -12.390 11.621 7.100 1.00 60.44 127 ASP A C 1
ATOM 1021 O O . ASP A 1 127 ? -12.280 10.711 6.273 1.00 60.44 127 ASP A O 1
ATOM 1025 N N . ASP A 1 128 ? -11.318 12.322 7.495 1.00 75.44 128 ASP A N 1
ATOM 1026 C CA . ASP A 1 128 ? -10.014 12.222 6.819 1.00 75.44 128 ASP A CA 1
ATOM 1027 C C . ASP A 1 128 ? -8.834 11.907 7.756 1.00 75.44 128 ASP A C 1
ATOM 1029 O O . ASP A 1 128 ? -8.671 12.462 8.843 1.00 75.44 128 ASP A O 1
ATOM 1033 N N . PHE A 1 129 ? -7.932 11.058 7.268 1.00 78.31 129 PHE A N 1
ATOM 1034 C CA . PHE A 1 129 ? -6.656 10.721 7.876 1.00 78.31 129 PHE A CA 1
ATOM 1035 C C . PHE A 1 129 ? -5.544 11.633 7.345 1.00 78.31 129 PHE A C 1
ATOM 1037 O O . PHE A 1 129 ? -5.297 11.693 6.138 1.00 78.31 129 PHE A O 1
ATOM 1044 N N . ARG A 1 130 ? -4.826 12.310 8.244 1.00 79.06 130 ARG A N 1
ATOM 1045 C CA . ARG A 1 130 ? -3.738 13.229 7.893 1.00 79.06 130 ARG A CA 1
ATOM 1046 C C . ARG A 1 130 ? -2.373 12.536 7.926 1.00 79.06 130 ARG A C 1
ATOM 1048 O O . ARG A 1 130 ? -2.038 11.841 8.880 1.00 79.06 130 ARG A O 1
ATOM 1055 N N . CYS A 1 131 ? -1.547 12.767 6.910 1.00 80.62 131 CYS A N 1
ATOM 1056 C CA . CYS A 1 131 ? -0.120 12.460 6.967 1.00 80.62 131 CYS A CA 1
ATOM 1057 C C . CYS A 1 131 ? 0.615 13.561 7.743 1.00 80.62 131 CYS A C 1
ATOM 1059 O O . CYS A 1 131 ? 0.634 14.711 7.309 1.00 80.62 131 CYS A O 1
ATOM 1061 N N . GLU A 1 132 ? 1.266 13.220 8.854 1.00 76.69 132 GLU A N 1
ATOM 1062 C CA . GLU A 1 132 ? 1.972 14.207 9.685 1.00 76.69 132 GLU A CA 1
ATOM 1063 C C . GLU A 1 132 ? 3.213 14.809 9.015 1.00 76.69 132 GLU A C 1
ATOM 1065 O O . GLU A 1 132 ? 3.560 15.958 9.283 1.00 76.69 132 GLU A O 1
ATOM 1070 N N . ASN A 1 133 ? 3.837 14.078 8.089 1.00 79.56 133 ASN A N 1
ATOM 1071 C CA . ASN A 1 133 ? 5.029 14.549 7.391 1.00 79.56 133 ASN A CA 1
ATOM 1072 C C . ASN A 1 133 ? 4.711 15.597 6.311 1.00 79.56 133 ASN A C 1
ATOM 1074 O O . ASN A 1 133 ? 5.314 16.666 6.284 1.00 79.56 133 ASN A O 1
ATOM 1078 N N . CYS A 1 134 ? 3.759 15.310 5.414 1.00 83.62 134 CYS A N 1
ATOM 1079 C CA . CYS A 1 134 ? 3.444 16.194 4.283 1.00 83.62 134 CYS A CA 1
ATOM 1080 C C . CYS A 1 134 ? 2.150 17.004 4.459 1.00 83.62 134 CYS A C 1
ATOM 1082 O O . CYS A 1 134 ? 1.873 17.899 3.663 1.00 83.62 134 CYS A O 1
ATOM 1084 N N . GLY A 1 135 ? 1.337 16.695 5.472 1.00 81.69 135 GLY A N 1
ATOM 1085 C CA . GLY A 1 135 ? 0.058 17.352 5.743 1.00 81.69 135 GLY A CA 1
ATOM 1086 C C . GLY A 1 135 ? -1.087 16.987 4.796 1.00 81.69 135 GLY A C 1
ATOM 1087 O O . GLY A 1 135 ? -2.139 17.616 4.881 1.00 81.69 135 GLY A O 1
ATOM 1088 N N . SER A 1 136 ? -0.903 16.010 3.902 1.00 85.06 136 SER A N 1
ATOM 1089 C CA . SER A 1 136 ? -1.961 15.545 2.994 1.00 85.06 136 SER A CA 1
ATOM 1090 C C . SER A 1 136 ? -3.042 14.767 3.743 1.00 85.06 136 SER A C 1
AT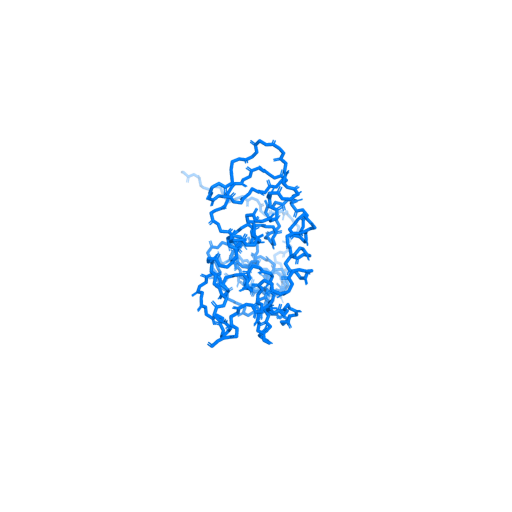OM 1092 O O . SER A 1 136 ? -2.741 14.072 4.713 1.00 85.06 136 SER A O 1
ATOM 1094 N N . TYR A 1 137 ? -4.278 14.858 3.256 1.00 84.75 137 TYR A N 1
ATOM 1095 C CA . TYR A 1 137 ? -5.446 14.181 3.817 1.00 84.75 137 TYR A CA 1
ATOM 1096 C C . TYR A 1 137 ? -5.905 13.037 2.914 1.00 84.75 137 TYR A C 1
ATOM 1098 O O . TYR A 1 137 ? -5.824 13.126 1.687 1.00 84.75 137 TYR A O 1
ATOM 1106 N N . PHE A 1 138 ? -6.391 11.968 3.534 1.00 85.56 138 PHE A N 1
ATOM 1107 C CA . PHE A 1 138 ? -6.854 10.755 2.877 1.00 85.56 138 PHE A CA 1
ATOM 1108 C C . PHE A 1 138 ? -8.156 10.305 3.520 1.00 85.56 138 PHE A C 1
ATOM 1110 O O . PHE A 1 138 ? -8.204 10.110 4.722 1.00 85.56 138 PHE A O 1
ATOM 1117 N N . ASN A 1 139 ? -9.177 10.015 2.728 1.00 84.50 139 ASN A N 1
ATOM 1118 C CA . ASN A 1 139 ? -10.478 9.565 3.235 1.00 84.50 139 ASN A CA 1
ATOM 1119 C C . ASN A 1 139 ? -10.529 8.076 3.639 1.00 84.50 139 ASN A C 1
ATOM 1121 O O . ASN A 1 139 ? -11.597 7.531 3.917 1.00 84.50 139 ASN A O 1
ATOM 1125 N N . ARG A 1 140 ? -9.391 7.370 3.589 1.00 85.81 140 ARG A N 1
ATOM 1126 C CA . ARG A 1 140 ? -9.250 5.956 3.967 1.00 85.81 140 ARG A CA 1
ATOM 1127 C C . ARG A 1 140 ? -7.892 5.709 4.601 1.00 85.81 140 ARG A C 1
ATOM 1129 O O . ARG A 1 140 ? -6.878 6.208 4.102 1.00 85.81 140 ARG A O 1
ATOM 1136 N N . LEU A 1 141 ? -7.858 4.859 5.626 1.00 85.19 141 LEU A N 1
ATOM 1137 C CA . LEU A 1 141 ? -6.611 4.476 6.282 1.00 85.19 141 LEU A CA 1
ATOM 1138 C C . LEU A 1 141 ? -5.715 3.719 5.303 1.00 85.19 141 LEU A C 1
ATOM 1140 O O . LEU A 1 141 ? -4.509 3.951 5.259 1.00 85.19 141 LEU A O 1
ATOM 1144 N N . SER A 1 142 ? -6.297 2.873 4.448 1.00 89.00 142 SER A N 1
ATOM 1145 C CA . SER A 1 142 ? -5.535 2.165 3.422 1.00 89.00 142 SER A CA 1
ATOM 1146 C C . SER A 1 142 ? -4.786 3.100 2.471 1.00 89.00 142 SER A C 1
ATOM 1148 O O . SER A 1 142 ? -3.681 2.775 2.041 1.00 89.00 142 SER A O 1
ATOM 1150 N N . ALA A 1 143 ? -5.386 4.243 2.122 1.00 88.50 143 ALA A N 1
ATOM 1151 C CA . ALA A 1 143 ? -4.809 5.204 1.189 1.00 88.50 143 ALA A CA 1
ATOM 1152 C C . ALA A 1 143 ? -3.635 5.952 1.831 1.00 88.50 143 ALA A C 1
ATOM 1154 O O . ALA A 1 143 ? -2.583 6.094 1.210 1.00 88.50 143 ALA A O 1
ATOM 1155 N N . LEU A 1 144 ? -3.773 6.333 3.102 1.00 86.25 144 LEU A N 1
ATOM 1156 C CA . LEU A 1 144 ? -2.677 6.902 3.881 1.00 86.25 144 LEU A CA 1
ATOM 1157 C C . LEU A 1 144 ? -1.521 5.910 4.073 1.00 86.25 144 LEU A C 1
ATOM 1159 O O . LEU A 1 144 ? -0.357 6.281 3.934 1.00 86.25 144 LEU A O 1
ATOM 1163 N N . LEU A 1 145 ? -1.821 4.634 4.329 1.00 85.94 145 LEU A N 1
ATOM 1164 C CA . LEU A 1 145 ? -0.793 3.595 4.432 1.00 85.94 145 LEU A CA 1
ATOM 1165 C C . LEU A 1 145 ? -0.091 3.358 3.100 1.00 85.94 145 LEU A C 1
ATOM 1167 O O . LEU A 1 145 ? 1.129 3.255 3.070 1.00 85.94 145 LEU A O 1
ATOM 1171 N N . GLN A 1 146 ? -0.829 3.319 1.991 1.00 87.00 146 GLN A N 1
ATOM 1172 C CA . GLN A 1 146 ? -0.219 3.206 0.669 1.00 87.00 146 GLN A CA 1
ATOM 1173 C C . GLN A 1 146 ? 0.685 4.407 0.372 1.00 87.00 146 GLN A C 1
ATOM 1175 O O . GLN A 1 146 ? 1.778 4.219 -0.154 1.00 87.00 146 GLN A O 1
ATOM 1180 N N . HIS A 1 147 ? 0.264 5.619 0.742 1.00 85.06 147 HIS A N 1
ATOM 1181 C CA . HIS A 1 147 ? 1.089 6.819 0.638 1.00 85.06 147 HIS A CA 1
ATOM 1182 C C . HIS A 1 147 ? 2.401 6.669 1.419 1.00 85.06 147 HIS A C 1
ATOM 1184 O O . HIS A 1 147 ? 3.471 6.826 0.832 1.00 85.06 147 HIS A O 1
ATOM 1190 N N . ALA A 1 148 ? 2.328 6.279 2.692 1.00 81.06 148 ALA A N 1
ATOM 1191 C CA . ALA A 1 148 ? 3.498 6.058 3.541 1.00 81.06 148 ALA A CA 1
ATOM 1192 C C . ALA A 1 148 ? 4.423 4.935 3.035 1.00 81.06 148 ALA A C 1
ATOM 1194 O O . ALA A 1 148 ? 5.637 5.021 3.167 1.00 81.06 148 ALA A O 1
ATOM 1195 N N . GLU A 1 149 ? 3.864 3.884 2.433 1.00 81.00 149 GLU A N 1
ATOM 1196 C CA . GLU A 1 149 ? 4.618 2.747 1.890 1.00 81.00 149 GLU A CA 1
ATOM 1197 C C . GLU A 1 149 ? 5.156 2.978 0.463 1.00 81.00 149 GLU A C 1
ATOM 1199 O O . GLU A 1 149 ? 5.749 2.062 -0.108 1.00 81.00 149 GLU A O 1
ATOM 1204 N N . SER A 1 150 ? 4.869 4.116 -0.176 1.00 76.12 150 SER A N 1
ATOM 1205 C CA . SER A 1 150 ? 5.189 4.355 -1.596 1.00 76.12 150 SER A CA 1
ATOM 1206 C C . SER A 1 150 ? 6.476 5.144 -1.833 1.00 76.12 150 SER A C 1
ATOM 1208 O O . SER A 1 150 ? 6.753 5.479 -2.979 1.00 76.12 150 SER A O 1
ATOM 1210 N N . GLU A 1 151 ? 7.213 5.499 -0.775 1.00 66.62 151 GLU A N 1
ATOM 1211 C CA . GLU A 1 151 ? 8.408 6.370 -0.807 1.00 66.62 151 GLU A CA 1
ATOM 1212 C C . GLU A 1 151 ? 8.171 7.777 -1.404 1.00 66.62 151 GLU A C 1
ATOM 1214 O O . GLU A 1 151 ? 9.060 8.621 -1.397 1.00 66.62 151 GLU A O 1
ATOM 1219 N N . THR A 1 152 ? 6.949 8.094 -1.854 1.00 68.06 152 THR A N 1
ATOM 1220 C CA . THR A 1 152 ? 6.562 9.415 -2.396 1.00 68.06 152 THR A CA 1
ATOM 1221 C C . THR A 1 152 ? 6.465 10.505 -1.328 1.00 68.06 152 THR A C 1
ATOM 1223 O O . THR A 1 152 ? 6.247 11.679 -1.627 1.00 68.06 152 THR A O 1
ATOM 1226 N N . CYS A 1 153 ? 6.610 10.115 -0.069 1.00 69.38 153 CYS A N 1
ATOM 1227 C CA . CYS A 1 153 ? 6.633 10.979 1.084 1.00 69.38 153 CYS A CA 1
ATOM 1228 C C . CYS A 1 153 ? 7.666 10.404 2.040 1.00 69.38 153 CYS A C 1
ATOM 1230 O O . CYS A 1 153 ? 7.546 9.238 2.407 1.00 69.38 153 CYS A O 1
ATOM 1232 N N . ASP A 1 154 ? 8.606 11.226 2.511 1.00 65.75 154 ASP A N 1
ATOM 1233 C CA . ASP A 1 154 ? 9.527 10.898 3.618 1.00 65.75 154 ASP A CA 1
ATOM 1234 C C . ASP A 1 154 ? 8.784 10.658 4.960 1.00 65.75 154 ASP A C 1
ATOM 1236 O O . ASP A 1 154 ? 9.340 10.798 6.049 1.00 65.75 154 ASP A O 1
ATOM 1240 N N . ALA A 1 155 ? 7.489 10.329 4.910 1.00 63.44 155 ALA A N 1
ATOM 1241 C CA . ALA A 1 155 ? 6.712 9.904 6.050 1.00 63.44 155 ALA A CA 1
ATOM 1242 C C . ALA A 1 155 ? 7.277 8.581 6.556 1.00 63.44 155 ALA A C 1
ATOM 1244 O O . ALA A 1 155 ? 7.137 7.529 5.934 1.00 63.44 155 ALA A O 1
ATOM 1245 N N . ALA A 1 156 ? 7.880 8.631 7.737 1.00 55.28 156 ALA A N 1
ATOM 1246 C CA . ALA A 1 156 ? 8.219 7.440 8.480 1.00 55.28 156 ALA A CA 1
ATOM 1247 C C . ALA A 1 156 ? 6.955 6.589 8.707 1.00 55.28 156 ALA A C 1
ATOM 1249 O O . ALA A 1 156 ? 5.974 7.051 9.290 1.00 55.28 156 ALA A O 1
ATOM 1250 N N . VAL A 1 157 ? 7.010 5.305 8.334 1.00 54.44 157 VAL A N 1
ATOM 1251 C CA . VAL A 1 157 ? 5.961 4.305 8.632 1.00 54.44 157 VAL A CA 1
ATOM 1252 C C . VAL A 1 157 ? 5.640 4.243 10.144 1.00 54.44 157 VAL A C 1
ATOM 1254 O O . VAL A 1 157 ? 4.552 3.833 10.548 1.00 54.44 157 VAL A O 1
ATOM 1257 N N . TRP A 1 158 ? 6.573 4.705 10.985 1.00 48.97 158 TRP A N 1
ATOM 1258 C CA . TRP A 1 158 ? 6.519 4.699 12.447 1.00 48.97 158 TRP A CA 1
ATOM 1259 C C . TRP A 1 158 ? 5.355 5.485 13.069 1.00 48.97 158 TRP A C 1
ATOM 1261 O O . TRP A 1 158 ? 4.876 5.076 14.128 1.00 48.97 158 TRP A O 1
ATOM 1271 N N . ASP A 1 159 ? 4.853 6.552 12.440 1.00 51.78 159 ASP A N 1
ATOM 1272 C CA . ASP A 1 159 ? 3.722 7.305 13.009 1.00 51.78 159 ASP A CA 1
ATOM 1273 C C . ASP A 1 159 ? 2.392 6.537 12.873 1.00 51.78 159 ASP A C 1
ATOM 1275 O O . ASP A 1 159 ? 1.571 6.557 13.791 1.00 51.78 159 ASP A O 1
ATOM 1279 N N . PHE A 1 160 ? 2.222 5.733 11.815 1.00 59.09 160 PHE A N 1
ATOM 1280 C CA . PHE A 1 160 ? 1.061 4.838 11.645 1.00 59.09 160 PHE A CA 1
ATOM 1281 C C . PHE A 1 160 ? 1.125 3.607 12.545 1.00 59.09 160 PHE A C 1
ATOM 1283 O O . PHE A 1 160 ? 0.091 3.064 12.941 1.00 59.09 160 PHE A O 1
ATOM 1290 N N . TYR A 1 161 ? 2.340 3.199 12.921 1.00 58.41 161 TYR A N 1
ATOM 1291 C CA . TYR A 1 161 ? 2.575 2.122 13.878 1.00 58.41 161 TYR A CA 1
ATOM 1292 C C . TYR A 1 161 ? 1.883 2.402 15.217 1.00 58.41 161 TYR A C 1
ATOM 1294 O O . TYR A 1 161 ? 1.519 1.461 15.902 1.00 58.41 161 TYR A O 1
ATOM 1302 N N . ARG A 1 162 ? 1.624 3.666 15.583 1.00 65.00 162 ARG A N 1
ATOM 1303 C CA . ARG A 1 162 ? 0.880 4.008 16.809 1.00 65.00 162 ARG A CA 1
ATOM 1304 C C . ARG A 1 162 ? -0.596 3.619 16.746 1.00 65.00 162 ARG A C 1
ATOM 1306 O O . ARG A 1 162 ? -1.107 3.107 17.736 1.00 65.00 162 ARG A O 1
ATOM 1313 N N . ILE A 1 163 ? -1.249 3.804 15.596 1.00 64.50 163 ILE A N 1
ATOM 1314 C CA . ILE A 1 163 ? -2.637 3.368 15.380 1.00 64.50 163 ILE A CA 1
ATOM 1315 C C . ILE A 1 163 ? -2.689 1.837 15.373 1.00 64.50 163 ILE A C 1
ATOM 1317 O O . ILE A 1 163 ? -3.533 1.251 16.039 1.00 64.50 163 ILE A O 1
ATOM 1321 N N . PHE A 1 164 ? -1.743 1.174 14.700 1.00 64.94 164 PHE A N 1
ATOM 1322 C CA . PHE A 1 164 ? -1.667 -0.291 14.693 1.00 64.94 164 PHE A CA 1
ATOM 1323 C C . PHE A 1 164 ? -1.340 -0.894 16.053 1.00 64.94 164 PHE A C 1
ATOM 1325 O O . PHE A 1 164 ? -1.978 -1.860 16.445 1.00 64.94 164 PHE A O 1
ATOM 1332 N N . VAL A 1 165 ? -0.407 -0.304 16.797 1.00 63.72 165 VAL A N 1
ATOM 1333 C CA . VAL A 1 165 ? -0.118 -0.688 18.181 1.00 63.72 165 VAL A CA 1
ATOM 1334 C C . VAL A 1 165 ? -1.369 -0.492 19.026 1.00 63.72 165 VAL A C 1
ATOM 1336 O O . VAL A 1 165 ? -1.753 -1.405 19.738 1.00 63.72 165 VAL A O 1
ATOM 1339 N N . HIS A 1 166 ? -2.082 0.627 18.909 1.00 65.75 166 HIS A N 1
ATOM 1340 C CA . HIS A 1 166 ? -3.337 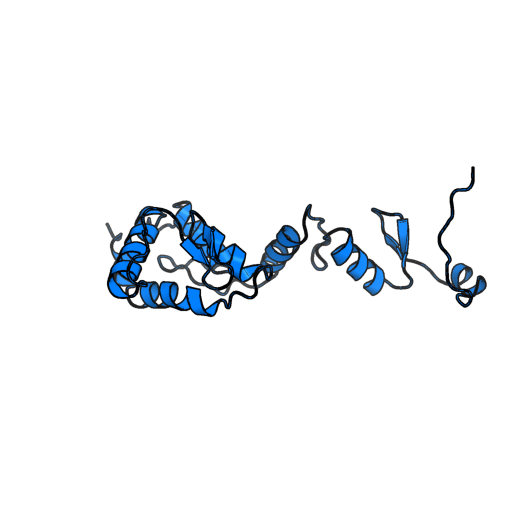0.792 19.639 1.00 65.75 166 HIS A CA 1
ATOM 1341 C C . HIS A 1 166 ? -4.385 -0.263 19.249 1.00 65.75 166 HIS A C 1
ATOM 1343 O O . HIS A 1 166 ? -5.027 -0.830 20.124 1.00 65.75 166 HIS A O 1
ATOM 1349 N N . ILE A 1 167 ? -4.512 -0.597 17.966 1.00 64.06 167 ILE A N 1
ATOM 1350 C CA . ILE A 1 167 ? -5.390 -1.669 17.483 1.00 64.06 167 ILE A CA 1
ATOM 1351 C C . ILE A 1 167 ? -4.970 -3.046 18.040 1.00 64.06 167 ILE A C 1
ATOM 1353 O O . ILE A 1 167 ? -5.820 -3.822 18.469 1.00 64.06 167 ILE A O 1
ATOM 1357 N N . GLU A 1 168 ? -3.676 -3.363 18.063 1.00 63.38 168 GLU A N 1
ATOM 1358 C CA . GLU A 1 168 ? -3.149 -4.626 18.595 1.00 63.38 168 GLU A CA 1
ATOM 1359 C C . GLU A 1 168 ? -3.295 -4.728 20.119 1.00 63.38 168 GLU A C 1
ATOM 1361 O O . GLU A 1 168 ? -3.567 -5.808 20.642 1.00 63.38 168 GLU A O 1
ATOM 1366 N N . TYR A 1 169 ? -3.141 -3.618 20.840 1.00 60.94 169 TYR A N 1
ATOM 1367 C CA . TYR A 1 169 ? -3.371 -3.556 22.285 1.00 60.94 169 TYR A CA 1
ATOM 1368 C C . TYR A 1 169 ? -4.866 -3.583 22.637 1.00 60.94 169 TYR A C 1
ATOM 1370 O O . TYR A 1 169 ? -5.221 -4.079 23.703 1.00 60.94 169 TYR A O 1
ATOM 1378 N N . ASN A 1 170 ? -5.737 -3.135 21.729 1.00 60.88 170 ASN A N 1
ATOM 1379 C CA . ASN A 1 170 ? -7.192 -3.252 21.821 1.00 60.88 170 ASN A CA 1
ATOM 1380 C C . ASN A 1 170 ? -7.719 -4.398 20.944 1.00 60.88 170 ASN A C 1
ATOM 1382 O O . ASN A 1 170 ? -8.760 -4.262 20.302 1.00 60.88 170 ASN A O 1
ATOM 1386 N N . GLN A 1 171 ? -7.015 -5.537 20.903 1.00 54.91 171 GLN A N 1
ATOM 1387 C CA . GLN A 1 171 ? -7.427 -6.728 20.141 1.00 54.91 171 GLN A CA 1
ATOM 1388 C C . GLN A 1 171 ? -8.885 -7.139 20.411 1.00 54.91 171 GLN A C 1
ATOM 1390 O O . GLN A 1 171 ? -9.566 -7.611 19.500 1.00 54.91 171 GLN A O 1
ATOM 1395 N N . ASP A 1 172 ? -9.390 -6.877 21.618 1.00 55.22 172 ASP A N 1
ATOM 1396 C CA . ASP A 1 172 ? -10.784 -7.100 21.999 1.00 55.22 172 ASP A CA 1
ATOM 1397 C C . ASP A 1 172 ? -11.779 -6.322 21.112 1.00 55.22 172 ASP A C 1
ATOM 1399 O O . ASP A 1 172 ? -12.854 -6.835 20.814 1.00 55.22 172 ASP A O 1
ATOM 1403 N N . ALA A 1 173 ? -11.417 -5.142 20.591 1.00 56.09 173 ALA A N 1
ATOM 1404 C CA . ALA A 1 173 ? -12.262 -4.346 19.693 1.00 56.09 173 ALA A CA 1
ATOM 1405 C C . ALA A 1 173 ? -12.534 -5.044 18.346 1.00 56.09 173 ALA A C 1
ATOM 1407 O O . ALA A 1 173 ? -13.587 -4.840 17.737 1.00 56.09 173 ALA A O 1
ATOM 1408 N N . PHE A 1 174 ? -11.616 -5.909 17.898 1.00 54.41 174 PHE A N 1
ATOM 1409 C CA . PHE A 1 174 ? -11.772 -6.728 16.691 1.00 54.41 174 PHE A CA 1
ATOM 1410 C C . PHE A 1 174 ? -12.302 -8.141 16.983 1.00 54.41 174 PHE A C 1
ATOM 1412 O O . PHE A 1 174 ? -12.750 -8.812 16.053 1.00 54.41 174 PHE A O 1
ATOM 1419 N N . GLN A 1 175 ? -12.307 -8.577 18.249 1.00 50.62 175 GLN A N 1
ATOM 1420 C CA . GLN A 1 175 ? -12.927 -9.832 18.700 1.00 50.62 175 GLN A CA 1
ATOM 1421 C C . GLN A 1 175 ? -14.425 -9.697 19.040 1.00 50.62 175 GLN A C 1
ATOM 1423 O O . GLN A 1 175 ? -15.091 -10.695 19.296 1.00 50.62 175 GLN A O 1
ATOM 1428 N N . LEU A 1 176 ? -15.004 -8.491 18.975 1.00 47.38 176 LEU A N 1
ATOM 1429 C CA . LEU A 1 176 ? -16.432 -8.237 19.241 1.00 47.38 176 LEU A CA 1
ATOM 1430 C C . LEU A 1 176 ? -17.413 -8.766 18.170 1.00 47.38 176 LEU A C 1
ATOM 1432 O O . LEU A 1 176 ? -18.612 -8.497 18.261 1.00 47.38 176 LEU A O 1
ATOM 1436 N N . PHE A 1 177 ? -16.945 -9.520 17.171 1.00 44.97 177 PHE A N 1
ATOM 1437 C CA . PHE A 1 177 ? -17.785 -10.061 16.092 1.00 44.97 177 PHE A CA 1
ATOM 1438 C C . PHE A 1 177 ? -17.888 -11.593 16.081 1.00 44.97 177 PHE A C 1
ATOM 1440 O O . PHE A 1 177 ? -18.327 -12.163 15.085 1.00 44.97 177 PHE A O 1
ATOM 1447 N N . ASP A 1 178 ? -17.568 -12.256 17.197 1.00 37.00 178 ASP A N 1
ATOM 1448 C CA . ASP A 1 178 ? -18.049 -13.617 17.463 1.00 37.00 178 ASP A CA 1
ATOM 1449 C C . ASP A 1 178 ? -19.543 -13.571 17.843 1.00 37.00 178 ASP A C 1
ATOM 1451 O O . ASP A 1 178 ? -19.890 -13.483 19.022 1.00 37.00 178 ASP A O 1
ATOM 1455 N N . TYR A 1 179 ? -20.433 -13.617 16.845 1.00 36.44 179 TYR A N 1
ATOM 1456 C CA . TYR A 1 179 ? -21.844 -14.004 17.012 1.00 36.44 179 TYR A CA 1
ATOM 1457 C C . TYR A 1 179 ? -22.367 -14.791 15.810 1.00 36.44 179 TYR A C 1
ATOM 1459 O O . TYR A 1 179 ? -22.315 -14.262 14.677 1.00 36.44 179 TYR A O 1
#

Sequence (179 aa):
MSLLFSSMSPTHDLNHHLEEDHNACLECNEMFYDEEDLIQHDVDVHNRCPTCQRFFDSPSNLMNHEKVHMEKNMKCLACPRMFISNSAMMLHLEHGTCESGANLRVIQNVVADWYEEYGPAGHDHEDDFRCENCGSYFNRLSALLQHAESETCDAAVWDFYRIFVHIEYNQDAFQLFDY

InterPro domains:
  IPR013087 Zinc finger C2H2-type [PF00096] (48-69)
  IPR013087 Zinc finger C2H2-type [PS00028] (49-69)
  IPR013087 Zinc finger C2H2-type [PS50157] (47-74)
  IPR013087 Zinc finger C2H2-type [PS50157] (129-156)
  IPR013087 Zinc finger C2H2-type [SM00355] (23-46)
  IPR013087 Zinc finger C2H2-type [SM00355] (47-69)
  IPR013087 Zinc finger C2H2-type [SM00355] (74-95)
  IPR013087 Zinc finger C2H2-type [SM00355] (129-149)
  IPR036236 Zinc finger C2H2 superfamily [SSF57667] (48-92)

Organism: NCBI:txid1318458

pLDDT: mean 76.94, std 16.87, range [31.19, 96.38]